Protein AF-A0A6J6T243-F1 (afdb_monomer_lite)

Structure (mmCIF, N/CA/C/O backbone):
data_AF-A0A6J6T243-F1
#
_entry.id   AF-A0A6J6T243-F1
#
loop_
_atom_site.group_PDB
_atom_site.id
_atom_site.type_symbol
_atom_site.label_atom_id
_atom_site.label_alt_id
_atom_site.label_comp_id
_atom_site.label_asym_id
_atom_site.label_entity_id
_atom_site.label_seq_id
_atom_site.pdbx_PDB_ins_code
_atom_site.Cartn_x
_atom_site.Cartn_y
_atom_site.Cartn_z
_atom_site.occupancy
_atom_site.B_iso_or_equiv
_atom_site.auth_seq_id
_atom_site.auth_comp_id
_atom_site.auth_asym_id
_atom_site.auth_atom_id
_atom_site.pdbx_PDB_model_num
ATOM 1 N N . MET A 1 1 ? 15.480 10.498 -11.034 1.00 49.38 1 MET A N 1
ATOM 2 C CA . MET A 1 1 ? 15.973 9.379 -11.868 1.00 49.38 1 MET A CA 1
ATOM 3 C C . MET A 1 1 ? 15.761 9.742 -13.326 1.00 49.38 1 MET A C 1
ATOM 5 O O . MET A 1 1 ? 14.627 10.005 -13.696 1.00 49.38 1 MET A O 1
ATOM 9 N N . GLN A 1 2 ? 16.822 9.818 -14.129 1.00 53.28 2 GLN A N 1
ATOM 10 C CA . GLN A 1 2 ? 16.710 10.073 -15.566 1.00 53.28 2 GLN A CA 1
ATOM 11 C C . GLN A 1 2 ? 16.876 8.742 -16.304 1.00 53.28 2 GLN A C 1
ATOM 13 O O . GLN A 1 2 ? 17.983 8.233 -16.460 1.00 53.28 2 GLN A O 1
ATOM 18 N N . ILE A 1 3 ? 15.754 8.158 -16.709 1.00 57.09 3 ILE A N 1
ATOM 19 C CA . ILE A 1 3 ? 15.695 7.050 -17.666 1.00 57.09 3 ILE A CA 1
ATOM 20 C C . ILE A 1 3 ? 15.967 7.656 -19.047 1.00 57.09 3 ILE A C 1
ATOM 22 O O . ILE A 1 3 ? 15.249 8.552 -19.474 1.00 57.09 3 ILE A O 1
ATOM 26 N N . GLY A 1 4 ? 17.077 7.286 -19.688 1.00 60.81 4 GLY A N 1
ATOM 27 C CA . GLY A 1 4 ? 17.618 7.950 -20.885 1.00 60.81 4 GLY A CA 1
ATOM 28 C C . GLY A 1 4 ? 16.808 7.750 -22.174 1.00 60.81 4 GLY A C 1
ATOM 29 O O . GLY A 1 4 ? 17.378 7.290 -23.158 1.00 60.81 4 GLY A O 1
ATOM 30 N N . GLY A 1 5 ? 15.516 8.089 -22.163 1.00 74.06 5 GLY A N 1
ATOM 31 C CA . GLY A 1 5 ? 14.553 7.880 -23.249 1.00 74.06 5 GLY A CA 1
ATOM 32 C C . GLY A 1 5 ? 13.806 6.543 -23.154 1.00 74.06 5 GLY A C 1
ATOM 33 O O . GLY A 1 5 ? 14.229 5.638 -22.429 1.00 74.06 5 GLY A O 1
ATOM 34 N N . GLU A 1 6 ? 12.700 6.417 -23.897 1.00 69.25 6 GLU A N 1
ATOM 35 C CA . GLU A 1 6 ? 11.897 5.181 -24.000 1.00 69.25 6 GLU A CA 1
ATOM 36 C C . GLU A 1 6 ? 12.747 3.970 -24.408 1.00 69.25 6 GLU A C 1
ATOM 38 O O . GLU A 1 6 ? 12.610 2.898 -23.820 1.00 69.25 6 GLU A O 1
ATOM 43 N N . ASP A 1 7 ? 13.713 4.158 -25.309 1.00 72.31 7 ASP A N 1
ATOM 44 C CA . ASP A 1 7 ? 14.591 3.087 -25.799 1.00 72.31 7 ASP A CA 1
ATOM 45 C C . ASP A 1 7 ? 15.444 2.436 -24.697 1.00 72.31 7 ASP A C 1
ATOM 47 O O . ASP A 1 7 ? 15.843 1.275 -24.806 1.00 72.31 7 ASP A O 1
ATOM 51 N N . ARG A 1 8 ? 15.733 3.160 -23.605 1.00 75.44 8 ARG A N 1
ATOM 52 C CA . ARG A 1 8 ? 16.498 2.630 -22.462 1.00 75.44 8 ARG A CA 1
ATOM 53 C C . ARG A 1 8 ? 15.630 2.119 -21.326 1.00 75.44 8 ARG A C 1
ATOM 55 O O . ARG A 1 8 ? 16.164 1.517 -20.393 1.00 75.44 8 ARG A O 1
ATOM 62 N N . LEU A 1 9 ? 14.319 2.320 -21.402 1.00 73.38 9 LEU A N 1
ATOM 63 C CA . LEU A 1 9 ? 13.394 1.976 -20.335 1.00 73.38 9 LEU A CA 1
ATOM 64 C C . LEU A 1 9 ? 13.486 0.490 -19.976 1.00 73.38 9 LEU A C 1
ATOM 66 O O . LEU A 1 9 ? 13.696 0.159 -18.814 1.00 73.38 9 LEU A O 1
ATOM 70 N N . ALA A 1 10 ? 13.439 -0.406 -20.965 1.00 69.31 10 ALA A N 1
ATOM 71 C CA . ALA A 1 10 ? 13.530 -1.848 -20.728 1.00 69.31 10 ALA A CA 1
ATOM 72 C C . ALA A 1 10 ? 14.832 -2.255 -20.010 1.00 69.31 10 ALA A C 1
ATOM 74 O O . ALA A 1 10 ? 14.802 -3.058 -19.080 1.00 69.31 10 ALA A O 1
ATOM 75 N N . PHE A 1 11 ? 15.970 -1.662 -20.387 1.00 69.69 11 PHE A N 1
ATOM 76 C CA . PHE A 1 11 ? 17.258 -1.913 -19.734 1.00 69.69 11 PHE A CA 1
ATOM 77 C C . PHE A 1 11 ? 17.284 -1.383 -18.294 1.00 69.69 11 PHE A C 1
ATOM 79 O O . PHE A 1 11 ? 17.739 -2.074 -17.383 1.00 69.69 11 PHE A O 1
ATOM 86 N N . SER A 1 12 ? 16.751 -0.180 -18.068 1.00 72.38 12 SER A N 1
ATOM 87 C CA . SER A 1 12 ? 16.617 0.392 -16.726 1.00 72.38 12 SER A CA 1
ATOM 88 C C . SER A 1 12 ? 15.713 -0.450 -15.822 1.00 72.38 12 SER A C 1
ATOM 90 O O . SER A 1 12 ? 16.006 -0.578 -14.636 1.00 72.38 12 SER A O 1
ATOM 92 N N . LEU A 1 13 ? 14.667 -1.074 -16.371 1.00 73.94 13 LEU A N 1
ATOM 93 C CA . LEU A 1 13 ? 13.777 -1.968 -15.627 1.00 73.94 13 LEU A CA 1
ATOM 94 C C . LEU A 1 13 ? 14.451 -3.273 -15.225 1.00 73.94 13 LEU A C 1
ATOM 96 O O . LEU A 1 13 ? 14.327 -3.683 -14.074 1.00 73.94 13 LEU A O 1
ATOM 100 N N . VAL A 1 14 ? 15.238 -3.870 -16.125 1.00 71.25 14 VAL A N 1
ATOM 101 C CA . VAL A 1 14 ? 16.086 -5.023 -15.786 1.00 71.25 14 VAL A CA 1
ATOM 102 C C . VAL A 1 14 ? 17.078 -4.652 -14.680 1.00 71.25 14 VAL A C 1
ATOM 104 O O . VAL A 1 14 ? 17.228 -5.408 -13.722 1.00 71.25 14 VAL A O 1
ATOM 107 N N . GLY A 1 15 ? 17.698 -3.468 -14.756 1.00 73.62 15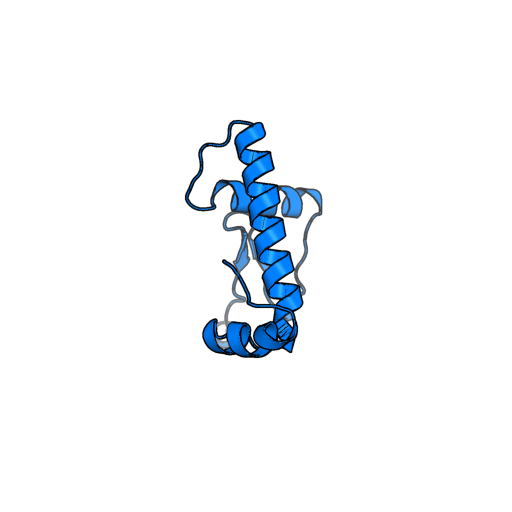 GLY A N 1
ATOM 108 C CA . GLY A 1 15 ? 18.581 -2.953 -13.702 1.00 73.62 15 GLY A CA 1
ATOM 109 C C . GLY A 1 15 ? 17.879 -2.741 -12.353 1.00 73.62 15 GLY A C 1
ATOM 110 O O . GLY A 1 15 ? 18.484 -2.965 -11.309 1.00 73.62 15 GLY A O 1
ATOM 111 N N . ALA A 1 16 ? 16.597 -2.373 -12.370 1.00 77.75 16 ALA A N 1
ATOM 112 C CA . ALA A 1 16 ? 15.750 -2.238 -11.185 1.00 77.75 16 ALA A CA 1
ATOM 113 C C . ALA A 1 16 ? 15.110 -3.564 -10.724 1.00 77.75 16 ALA A C 1
ATOM 115 O O . ALA A 1 16 ? 14.332 -3.558 -9.774 1.00 77.75 16 ALA A O 1
ATOM 116 N N . GLN A 1 17 ? 15.410 -4.686 -11.393 1.00 84.12 17 GLN A N 1
ATOM 117 C CA . GLN A 1 17 ? 14.790 -6.000 -11.166 1.00 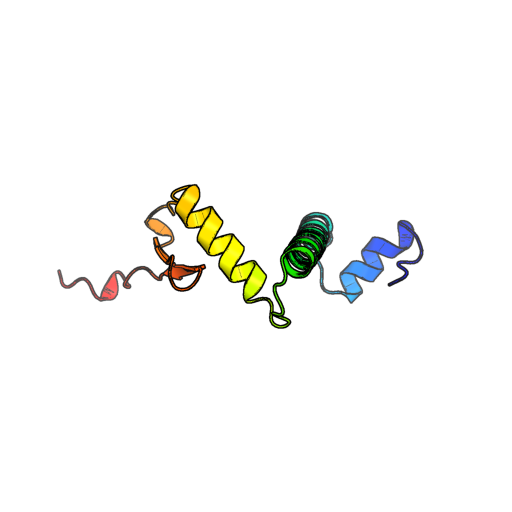84.12 17 GLN A CA 1
ATOM 118 C C . GLN A 1 17 ? 13.259 -6.010 -11.337 1.00 84.12 17 GLN A C 1
ATOM 120 O O . GLN A 1 17 ? 12.560 -6.850 -10.773 1.00 84.12 17 GLN A O 1
ATOM 125 N N . ILE A 1 18 ? 12.727 -5.101 -12.154 1.00 82.44 18 ILE A N 1
ATOM 126 C CA . ILE A 1 18 ? 11.306 -5.025 -12.489 1.00 82.44 18 ILE A CA 1
ATOM 127 C C . ILE A 1 18 ? 11.105 -5.746 -13.818 1.00 82.44 18 ILE A C 1
ATOM 129 O O . ILE A 1 18 ? 11.658 -5.349 -14.846 1.00 82.44 18 ILE A O 1
ATOM 133 N N . ALA A 1 19 ? 10.297 -6.808 -13.826 1.00 86.56 19 ALA A N 1
ATOM 134 C CA . ALA A 1 19 ? 9.930 -7.442 -15.085 1.00 86.56 19 ALA A CA 1
ATOM 135 C C . ALA A 1 19 ? 9.135 -6.439 -15.946 1.00 86.56 19 ALA A C 1
ATOM 137 O O . ALA A 1 19 ? 8.251 -5.764 -15.415 1.00 86.56 19 ALA A O 1
ATOM 138 N N . PRO A 1 20 ? 9.370 -6.349 -17.270 1.00 81.56 20 PRO A N 1
ATOM 139 C CA . PRO A 1 20 ? 8.715 -5.345 -18.113 1.00 81.56 20 PRO A CA 1
ATOM 140 C C . PRO A 1 20 ? 7.182 -5.334 -18.007 1.00 81.56 20 PRO A C 1
ATOM 142 O O . PRO A 1 20 ? 6.571 -4.271 -17.991 1.00 81.56 20 PRO A O 1
ATOM 145 N N . LYS A 1 21 ? 6.562 -6.512 -17.852 1.00 85.56 21 LYS A N 1
ATOM 146 C CA . LYS A 1 21 ? 5.109 -6.669 -17.657 1.00 85.56 21 LYS A CA 1
ATOM 147 C C . LYS A 1 21 ? 4.573 -6.020 -16.372 1.00 85.56 21 LYS A C 1
ATOM 149 O O . LYS A 1 21 ? 3.392 -5.705 -16.297 1.00 85.56 21 LYS A O 1
ATOM 154 N N . ASP A 1 22 ? 5.428 -5.845 -15.369 1.00 87.12 22 ASP A N 1
ATOM 155 C CA . ASP A 1 22 ? 5.074 -5.298 -14.060 1.00 87.12 22 ASP A CA 1
ATOM 156 C C . ASP A 1 22 ? 5.369 -3.794 -13.975 1.00 87.12 22 ASP A C 1
ATOM 158 O O . ASP A 1 22 ? 5.011 -3.155 -12.988 1.00 87.12 22 ASP A O 1
ATOM 162 N N . PHE A 1 23 ? 5.977 -3.209 -15.014 1.00 83.56 23 PHE A N 1
ATOM 163 C CA . PHE A 1 23 ? 6.398 -1.811 -15.015 1.00 83.56 23 PHE A CA 1
ATOM 164 C C . PHE A 1 23 ? 5.249 -0.836 -14.768 1.00 83.56 23 PHE A C 1
ATOM 166 O O . PHE A 1 23 ? 5.345 0.014 -13.885 1.00 83.56 23 PHE A O 1
ATOM 173 N N . GLU A 1 24 ? 4.150 -0.973 -15.511 1.00 87.69 24 GLU A N 1
ATOM 174 C CA . GLU A 1 24 ? 3.006 -0.072 -15.357 1.00 87.69 24 GLU A CA 1
ATOM 175 C C . GLU A 1 24 ? 2.438 -0.153 -13.936 1.00 87.69 24 GLU A C 1
ATOM 177 O O . GLU A 1 24 ? 2.189 0.869 -13.296 1.00 87.69 24 GLU A O 1
ATOM 182 N N . ARG A 1 25 ? 2.289 -1.377 -13.413 1.00 89.81 25 ARG A N 1
ATOM 183 C CA . ARG A 1 25 ? 1.820 -1.598 -12.044 1.00 89.81 25 ARG A CA 1
ATOM 184 C C . ARG A 1 25 ? 2.768 -0.960 -11.035 1.00 89.81 25 ARG A C 1
ATOM 186 O O . ARG A 1 25 ? 2.297 -0.296 -10.121 1.00 89.81 25 ARG A O 1
ATOM 193 N N . TYR A 1 26 ? 4.075 -1.136 -11.209 1.00 86.75 26 TYR A N 1
ATOM 194 C CA . TYR A 1 26 ? 5.083 -0.557 -10.331 1.00 86.75 26 TYR A CA 1
ATOM 195 C C . TYR A 1 26 ? 4.990 0.972 -10.295 1.00 86.75 26 TYR A C 1
ATOM 197 O O . TYR A 1 26 ? 4.848 1.545 -9.216 1.00 86.75 26 TYR A O 1
ATOM 205 N N . ILE A 1 27 ? 4.991 1.632 -11.459 1.00 88.56 27 ILE A N 1
ATOM 206 C CA . ILE A 1 27 ? 4.892 3.097 -11.534 1.00 88.56 27 ILE A CA 1
ATOM 207 C C . ILE A 1 27 ? 3.582 3.592 -10.933 1.00 88.56 27 ILE A C 1
ATOM 209 O O . ILE A 1 27 ? 3.586 4.569 -10.188 1.00 88.56 27 ILE A O 1
ATOM 213 N N . ARG A 1 28 ? 2.467 2.899 -11.194 1.00 92.75 28 ARG A N 1
ATOM 214 C CA . ARG A 1 28 ? 1.177 3.245 -10.595 1.00 92.75 28 ARG A CA 1
ATOM 215 C C . ARG A 1 28 ? 1.230 3.170 -9.070 1.00 92.75 28 ARG A C 1
ATOM 217 O O . ARG A 1 28 ? 0.753 4.088 -8.415 1.00 92.75 28 ARG A O 1
ATOM 224 N N . THR A 1 29 ? 1.823 2.119 -8.506 1.00 90.12 29 THR A N 1
ATOM 225 C CA . THR A 1 29 ? 1.969 1.976 -7.051 1.00 90.12 29 THR A CA 1
ATOM 226 C C . THR A 1 29 ? 2.824 3.092 -6.457 1.00 90.12 29 THR A C 1
ATOM 228 O O . THR A 1 29 ? 2.422 3.685 -5.459 1.00 90.12 29 THR A O 1
ATOM 231 N N . VAL A 1 30 ? 3.966 3.411 -7.077 1.00 89.81 30 VAL A N 1
ATOM 232 C CA . VAL A 1 30 ? 4.847 4.499 -6.619 1.00 89.81 30 VAL A CA 1
ATOM 233 C C . VAL A 1 30 ? 4.111 5.836 -6.648 1.00 89.81 30 VAL A C 1
ATOM 235 O O . VAL A 1 30 ? 4.057 6.525 -5.633 1.00 89.81 30 VAL A O 1
ATOM 238 N N . LEU A 1 31 ? 3.468 6.166 -7.770 1.00 92.94 31 LEU A N 1
ATOM 239 C CA . LEU A 1 31 ? 2.758 7.433 -7.927 1.00 92.94 31 LEU A CA 1
ATOM 240 C C . LEU A 1 31 ? 1.580 7.560 -6.950 1.00 92.94 31 LEU A C 1
ATOM 242 O O . LEU A 1 31 ? 1.346 8.634 -6.400 1.00 92.94 31 LEU A O 1
ATOM 246 N N . LEU A 1 32 ? 0.839 6.474 -6.712 1.00 93.19 32 LEU A N 1
ATOM 247 C CA . LEU A 1 32 ? -0.233 6.465 -5.715 1.00 93.19 32 LEU A CA 1
ATOM 248 C C . LEU A 1 32 ? 0.316 6.692 -4.304 1.00 93.19 32 LEU A C 1
ATOM 250 O O . LEU A 1 32 ? -0.246 7.500 -3.571 1.00 93.19 32 LEU A O 1
ATOM 254 N N . ALA A 1 33 ? 1.413 6.029 -3.930 1.00 91.19 33 ALA A N 1
ATOM 255 C CA . ALA A 1 33 ? 2.038 6.224 -2.625 1.00 91.19 33 ALA A CA 1
ATOM 256 C C . ALA A 1 33 ? 2.518 7.673 -2.432 1.00 91.19 33 ALA A C 1
ATOM 258 O O . ALA A 1 33 ? 2.260 8.260 -1.383 1.00 91.19 33 ALA A O 1
ATOM 259 N N . GLU A 1 34 ? 3.137 8.274 -3.454 1.00 93.56 34 GLU A N 1
ATOM 260 C CA . GLU A 1 34 ? 3.545 9.685 -3.442 1.00 93.56 34 GLU A CA 1
ATOM 261 C C . GLU A 1 34 ? 2.342 10.615 -3.255 1.00 93.56 3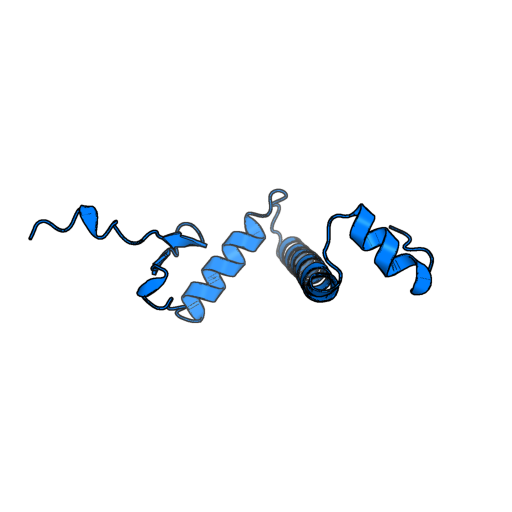4 GLU A C 1
ATOM 263 O O . GLU A 1 34 ? 2.349 11.458 -2.360 1.00 93.56 34 GLU A O 1
ATOM 268 N N . LYS A 1 35 ? 1.271 10.433 -4.038 1.00 95.06 35 LYS A N 1
ATOM 269 C CA . LYS A 1 35 ? 0.079 11.292 -3.963 1.00 95.06 35 LYS A CA 1
ATOM 270 C C . LYS A 1 35 ? -0.676 11.151 -2.646 1.00 95.06 35 LYS A C 1
ATOM 272 O O . LYS A 1 35 ? -1.150 12.150 -2.108 1.00 95.06 35 LYS A O 1
ATOM 277 N N . LEU A 1 36 ? -0.772 9.937 -2.109 1.00 94.75 36 LEU A N 1
ATOM 278 C CA . LEU A 1 36 ? -1.355 9.705 -0.788 1.00 94.75 36 LEU A CA 1
ATOM 279 C C . LEU A 1 36 ? -0.494 10.337 0.313 1.00 94.75 36 LEU A C 1
ATOM 281 O O . LEU A 1 36 ? -1.039 10.976 1.208 1.00 94.75 36 LEU A O 1
ATOM 285 N N . GLY A 1 37 ? 0.834 10.217 0.222 1.00 94.50 37 GLY A N 1
ATOM 286 C CA . GLY A 1 37 ? 1.767 10.868 1.141 1.00 94.50 37 GLY A CA 1
ATOM 287 C C . GLY A 1 37 ? 1.657 12.395 1.117 1.00 94.50 37 GLY A C 1
ATOM 288 O O . GLY A 1 37 ? 1.527 13.016 2.169 1.00 94.50 37 GLY A O 1
ATOM 289 N N . GLU A 1 38 ? 1.627 13.005 -0.071 1.00 94.94 38 GLU A N 1
ATOM 290 C CA . GLU A 1 38 ? 1.416 14.451 -0.247 1.00 94.94 38 GLU A CA 1
ATOM 291 C C . GLU A 1 38 ? 0.096 14.914 0.391 1.00 94.94 38 GLU A C 1
ATOM 293 O O . GLU A 1 38 ? 0.068 15.908 1.122 1.00 94.94 38 GLU A O 1
ATOM 298 N N . ALA A 1 39 ? -0.998 14.182 0.151 1.00 95.19 39 ALA A N 1
ATOM 299 C CA . ALA A 1 39 ? -2.307 14.501 0.713 1.00 95.19 39 ALA A CA 1
ATOM 300 C C . ALA A 1 39 ? -2.330 14.393 2.247 1.00 95.19 39 ALA A C 1
ATOM 302 O O . ALA A 1 39 ? -2.931 15.235 2.912 1.00 95.19 39 ALA A O 1
ATOM 303 N N . LEU A 1 40 ? -1.656 13.386 2.807 1.00 95.88 40 LEU A N 1
ATOM 304 C CA . LEU A 1 40 ? -1.521 13.192 4.251 1.00 95.88 40 LEU A CA 1
ATOM 305 C C . LEU A 1 40 ? -0.747 14.333 4.914 1.00 95.88 40 LEU A C 1
ATOM 307 O O . LEU A 1 40 ? -1.214 14.895 5.905 1.00 95.88 40 LEU A O 1
ATOM 311 N N . VAL A 1 41 ? 0.386 14.737 4.333 1.00 95.81 41 VAL A N 1
ATOM 312 C CA . VAL A 1 41 ? 1.171 15.884 4.820 1.00 95.81 41 VAL A CA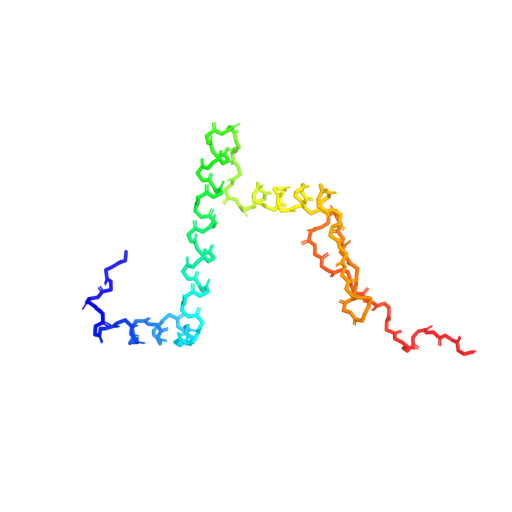 1
ATOM 313 C C . VAL A 1 41 ? 0.341 17.167 4.778 1.00 95.81 41 VAL A C 1
ATOM 315 O O . VAL A 1 41 ? 0.349 17.938 5.736 1.00 95.81 41 VAL A O 1
ATOM 318 N N . ALA A 1 42 ? -0.434 17.380 3.710 1.00 96.12 42 ALA A N 1
ATOM 319 C CA . ALA A 1 42 ? -1.334 18.528 3.604 1.00 96.12 42 ALA A CA 1
ATOM 320 C C . ALA A 1 42 ? -2.432 18.538 4.689 1.00 96.12 42 ALA A C 1
ATOM 322 O O . ALA A 1 42 ? -2.932 19.604 5.045 1.00 96.12 42 ALA A O 1
ATOM 323 N N . GLN A 1 43 ? -2.785 17.371 5.234 1.00 94.69 43 GLN A N 1
ATOM 324 C CA . GLN A 1 43 ? -3.734 17.204 6.341 1.00 94.69 43 GLN A CA 1
ATOM 325 C C . GLN A 1 43 ? -3.061 17.185 7.727 1.00 94.69 43 GLN A C 1
ATOM 327 O O . GLN A 1 43 ? -3.743 17.019 8.736 1.00 94.69 43 GLN A O 1
ATOM 332 N N . GLY A 1 44 ? -1.742 17.396 7.797 1.00 95.56 44 GLY A N 1
ATOM 333 C CA . GLY A 1 44 ? -0.988 17.485 9.048 1.00 95.56 44 GLY A CA 1
ATOM 334 C C . GLY A 1 44 ? -0.464 16.150 9.580 1.00 95.56 44 GLY A C 1
ATOM 335 O O . GLY A 1 44 ? -0.003 16.100 10.720 1.00 95.56 44 GLY A O 1
ATOM 336 N N . ASP A 1 45 ? -0.511 15.076 8.788 1.00 96.12 45 ASP A N 1
ATOM 337 C CA . ASP A 1 45 ? 0.159 13.821 9.133 1.00 96.12 45 ASP A CA 1
ATOM 338 C C . ASP A 1 45 ? 1.688 14.005 9.061 1.00 96.12 45 ASP A C 1
ATOM 340 O O . ASP A 1 45 ? 2.222 14.617 8.134 1.00 96.12 45 ASP A O 1
ATOM 344 N N . THR A 1 46 ? 2.398 13.489 10.064 1.00 95.81 46 THR A N 1
ATOM 345 C CA . THR A 1 46 ? 3.859 13.603 10.210 1.00 95.81 46 THR A CA 1
ATOM 346 C C . THR A 1 46 ? 4.577 12.259 10.084 1.00 95.81 46 THR A C 1
ATOM 348 O O . THR A 1 46 ? 5.774 12.163 10.361 1.00 95.81 46 THR A O 1
ATOM 351 N N . SER A 1 47 ? 3.862 11.210 9.676 1.00 93.38 47 SER A N 1
ATOM 352 C CA . SER A 1 47 ? 4.398 9.862 9.509 1.00 93.38 47 SER A CA 1
ATOM 353 C C . SER A 1 47 ? 5.386 9.824 8.347 1.00 93.38 47 SER A C 1
ATOM 355 O O . SER A 1 47 ? 5.077 10.236 7.231 1.00 93.38 47 SER A O 1
ATOM 357 N N . THR A 1 48 ? 6.569 9.265 8.586 1.00 90.50 48 THR A N 1
ATOM 358 C CA . THR A 1 48 ? 7.632 9.114 7.575 1.00 90.50 48 THR A CA 1
ATOM 359 C C . THR A 1 48 ? 7.925 7.653 7.230 1.00 90.50 48 THR A C 1
ATOM 361 O O . THR A 1 48 ? 8.743 7.368 6.362 1.00 90.50 48 THR A O 1
ATOM 364 N N . ASP A 1 49 ? 7.237 6.723 7.891 1.00 91.25 49 ASP A N 1
ATOM 365 C CA . ASP A 1 49 ? 7.432 5.272 7.825 1.00 91.25 49 ASP A CA 1
ATOM 366 C C . ASP A 1 49 ? 6.331 4.543 7.029 1.00 91.25 49 ASP A C 1
ATOM 368 O O . ASP A 1 49 ? 6.278 3.316 7.004 1.00 91.25 49 ASP A O 1
ATOM 372 N N . GLY A 1 50 ? 5.428 5.294 6.390 1.00 89.50 50 GLY A N 1
ATOM 373 C CA . GLY A 1 50 ? 4.280 4.756 5.652 1.00 89.50 50 GLY A CA 1
ATOM 374 C C . GLY A 1 50 ? 3.064 4.411 6.520 1.00 89.50 50 GLY A C 1
ATOM 375 O O . GLY A 1 50 ? 2.020 4.044 5.977 1.00 89.50 50 GLY A O 1
ATOM 376 N N . SER A 1 51 ? 3.132 4.585 7.845 1.00 93.19 51 SER A N 1
ATOM 377 C CA . SER A 1 51 ? 2.013 4.264 8.742 1.00 93.19 51 SER A CA 1
ATOM 378 C C . SER A 1 51 ? 0.759 5.115 8.490 1.00 93.19 51 SER A C 1
ATOM 380 O O . SER A 1 51 ? -0.356 4.612 8.630 1.00 93.19 51 SER A O 1
ATOM 382 N N . GLY A 1 52 ? 0.908 6.370 8.052 1.00 94.62 52 GLY A N 1
ATOM 383 C CA . GLY A 1 52 ? -0.212 7.222 7.628 1.00 94.62 52 GLY A CA 1
ATOM 384 C C . GLY A 1 52 ? -0.981 6.639 6.434 1.00 94.62 52 GLY A C 1
ATOM 385 O O . GLY A 1 52 ? -2.208 6.550 6.460 1.00 94.62 52 GLY A O 1
ATOM 386 N N . ILE A 1 53 ? -0.264 6.137 5.422 1.00 94.06 53 ILE A N 1
ATOM 387 C CA . ILE A 1 53 ? -0.876 5.480 4.255 1.00 94.06 53 ILE A CA 1
ATOM 388 C C . ILE A 1 53 ? -1.575 4.184 4.684 1.00 94.06 53 ILE A C 1
ATOM 390 O O . ILE A 1 53 ? -2.705 3.933 4.266 1.00 94.06 53 ILE A O 1
ATOM 394 N N . GLN A 1 54 ? -0.962 3.395 5.574 1.00 93.12 54 GLN A N 1
ATOM 395 C CA . GLN A 1 54 ? -1.589 2.178 6.103 1.00 93.12 54 GLN A CA 1
ATOM 396 C C . GLN A 1 54 ? -2.910 2.482 6.827 1.00 93.12 54 GLN A C 1
ATOM 398 O O . GLN A 1 54 ? -3.900 1.773 6.637 1.00 93.12 54 GLN A O 1
ATOM 403 N N . LYS A 1 55 ? -2.967 3.564 7.616 1.00 93.25 55 LYS A N 1
ATOM 404 C CA . LYS A 1 55 ? -4.207 4.012 8.272 1.00 93.25 55 LYS A CA 1
ATOM 405 C C . LYS A 1 55 ? -5.288 4.388 7.260 1.00 93.25 55 LYS A C 1
ATOM 407 O O . LYS A 1 55 ? -6.443 4.026 7.478 1.00 93.25 55 LYS A O 1
ATOM 412 N N . LEU A 1 56 ? -4.933 5.060 6.160 1.00 93.62 56 LEU A N 1
ATOM 413 C CA . LEU A 1 56 ? -5.881 5.366 5.081 1.00 93.62 56 LEU A CA 1
ATOM 414 C C . LEU A 1 56 ? -6.440 4.095 4.440 1.00 93.62 56 LEU A C 1
ATOM 416 O O . LEU A 1 56 ? -7.652 3.986 4.285 1.00 93.62 56 LEU A O 1
ATOM 420 N N . ILE A 1 57 ? -5.579 3.126 4.115 1.00 92.44 57 ILE A N 1
ATOM 421 C CA . ILE A 1 57 ? -5.998 1.847 3.522 1.00 92.44 57 ILE A CA 1
ATOM 422 C C . ILE A 1 57 ? -6.973 1.124 4.454 1.00 92.44 57 ILE A C 1
ATOM 424 O O . ILE A 1 57 ? -8.033 0.681 4.019 1.00 92.44 57 ILE A O 1
ATOM 428 N N . VAL A 1 58 ? -6.654 1.044 5.748 1.00 94.50 58 VAL A N 1
ATOM 429 C CA . VAL A 1 58 ? -7.534 0.433 6.753 1.00 94.50 58 VAL A CA 1
ATOM 430 C C . VAL A 1 58 ? -8.859 1.188 6.879 1.00 94.50 58 VAL A C 1
ATOM 432 O O . VAL A 1 58 ? -9.910 0.554 6.967 1.00 94.50 58 VAL A O 1
ATOM 435 N N . GLY A 1 59 ? -8.827 2.523 6.899 1.00 94.12 59 GLY A N 1
ATOM 436 C CA . GLY A 1 59 ? -10.023 3.363 6.963 1.00 94.12 59 GLY A CA 1
ATOM 437 C C . GLY A 1 59 ? -10.945 3.140 5.767 1.00 94.12 59 GLY A C 1
ATOM 438 O O . GLY A 1 59 ? -12.116 2.820 5.951 1.00 94.12 59 GLY A O 1
ATOM 439 N N . MET A 1 60 ? -10.384 3.193 4.559 1.00 93.38 60 MET A N 1
ATOM 440 C CA . MET A 1 60 ? -11.104 2.932 3.313 1.00 93.38 60 MET A CA 1
ATOM 441 C C . MET A 1 60 ? -11.661 1.510 3.278 1.00 93.38 60 MET A C 1
ATOM 443 O O . MET A 1 60 ? -12.820 1.305 2.942 1.00 93.38 60 MET A O 1
ATOM 447 N N . ALA A 1 61 ? -10.879 0.514 3.696 1.00 94.75 61 ALA A N 1
ATOM 448 C CA . ALA A 1 61 ? -11.353 -0.861 3.729 1.00 94.75 61 ALA A CA 1
ATOM 449 C C . ALA A 1 61 ? -12.555 -1.040 4.676 1.00 94.75 61 ALA A C 1
ATOM 451 O O . ALA A 1 61 ? -13.415 -1.888 4.418 1.00 94.75 61 ALA A O 1
ATOM 452 N N . LYS A 1 62 ? -12.594 -0.302 5.800 1.00 95.38 62 LYS A N 1
ATOM 453 C CA . LYS A 1 62 ? -13.724 -0.320 6.748 1.00 95.38 62 LYS A CA 1
ATOM 454 C C . LYS A 1 62 ? -14.958 0.337 6.142 1.00 95.38 62 LYS A C 1
ATOM 456 O O . LYS A 1 62 ? -16.052 -0.201 6.286 1.00 95.38 62 LYS A O 1
ATOM 461 N N . GLU A 1 63 ? -14.774 1.476 5.481 1.00 96.00 63 GLU A N 1
ATOM 462 C CA . GLU A 1 63 ? -15.838 2.214 4.796 1.00 96.00 63 GLU A CA 1
ATOM 463 C C . GLU A 1 63 ? -16.479 1.368 3.689 1.00 96.00 63 GLU A C 1
ATOM 465 O O . GLU A 1 63 ? -17.697 1.191 3.666 1.00 96.00 63 GLU A O 1
ATOM 470 N N . GLU A 1 64 ? -15.644 0.741 2.860 1.00 96.31 64 GLU A N 1
ATOM 471 C CA . GLU A 1 64 ? -16.058 -0.101 1.733 1.00 96.31 64 GLU A CA 1
ATOM 472 C C . GLU A 1 64 ? -16.465 -1.524 2.141 1.00 96.31 64 GLU A C 1
ATOM 474 O O . GLU A 1 64 ? -16.890 -2.314 1.300 1.00 96.31 64 GLU A O 1
ATOM 479 N N . LYS A 1 65 ? -16.342 -1.877 3.429 1.00 94.81 65 LYS A N 1
ATOM 480 C CA . LYS A 1 65 ? -16.660 -3.214 3.962 1.00 94.81 65 LYS A CA 1
ATOM 481 C C . LYS A 1 65 ? -15.978 -4.336 3.171 1.00 94.81 65 LYS A C 1
ATOM 483 O O . LYS A 1 65 ? -16.613 -5.321 2.800 1.00 94.81 65 LYS A O 1
ATOM 488 N N . VAL A 1 66 ? -14.685 -4.158 2.901 1.00 93.88 66 VAL A N 1
ATOM 489 C CA . VAL A 1 66 ? -13.863 -5.123 2.160 1.00 93.88 66 VAL A CA 1
ATOM 490 C C . VAL A 1 66 ? -14.022 -6.534 2.726 1.00 93.88 66 VAL A C 1
ATOM 492 O O . VAL A 1 66 ? -13.715 -6.799 3.887 1.00 93.88 66 VAL A O 1
ATOM 495 N N . GLU A 1 67 ? -14.436 -7.451 1.860 1.00 93.06 67 GLU A N 1
ATOM 496 C CA . GLU A 1 67 ? -14.528 -8.875 2.147 1.00 93.06 67 GLU A CA 1
ATOM 497 C C . GLU A 1 67 ? -13.549 -9.636 1.248 1.00 93.06 67 GLU A C 1
ATOM 499 O O . GLU A 1 67 ? -13.432 -9.374 0.048 1.00 93.06 67 GLU A O 1
ATOM 504 N N . ILE A 1 68 ? -12.821 -10.582 1.836 1.00 91.06 68 ILE A N 1
ATOM 505 C CA . ILE A 1 68 ? -11.905 -11.463 1.112 1.00 91.06 68 ILE A CA 1
ATOM 506 C C . ILE A 1 68 ? -12.606 -12.798 0.933 1.00 91.06 68 ILE A C 1
ATOM 508 O O . ILE A 1 68 ? -13.261 -13.290 1.849 1.00 91.06 68 ILE A O 1
ATOM 512 N N . ASN A 1 69 ? -12.461 -13.402 -0.248 1.00 91.44 69 ASN A N 1
ATOM 513 C CA . ASN A 1 69 ? -12.956 -14.756 -0.455 1.00 91.44 69 ASN A CA 1
ATOM 514 C C . ASN A 1 69 ? -12.332 -15.674 0.619 1.00 91.44 69 ASN A C 1
ATOM 516 O O . ASN A 1 69 ? -11.101 -15.753 0.668 1.00 91.44 69 ASN A O 1
ATOM 520 N N . PRO A 1 70 ? -13.139 -16.400 1.420 1.00 87.88 70 PRO A N 1
ATOM 521 C CA . PRO A 1 70 ? -12.651 -17.161 2.570 1.00 87.88 70 PRO A CA 1
ATOM 522 C C . PRO A 1 70 ? -11.551 -18.172 2.246 1.00 87.88 70 PRO A C 1
ATOM 524 O O . PRO A 1 70 ? -10.790 -18.542 3.130 1.00 87.88 70 PRO A O 1
ATOM 527 N N . ARG A 1 71 ? -11.421 -18.596 0.980 1.00 88.31 71 ARG A N 1
ATOM 528 C CA . ARG A 1 71 ? -10.322 -19.450 0.507 1.00 88.31 71 ARG A CA 1
ATOM 529 C C . ARG A 1 71 ? -8.938 -18.813 0.667 1.00 88.31 71 ARG A C 1
ATOM 531 O O . ARG A 1 71 ? -7.947 -19.537 0.694 1.00 88.31 71 ARG A O 1
ATOM 538 N N . TYR A 1 72 ? -8.864 -17.487 0.729 1.00 88.50 72 TYR A N 1
ATOM 539 C CA . TYR A 1 72 ? -7.615 -16.733 0.821 1.00 88.50 72 TYR A CA 1
ATOM 540 C C . TYR A 1 72 ? -7.398 -16.078 2.185 1.00 88.50 72 TYR A C 1
ATOM 542 O O . TYR A 1 72 ? -6.339 -15.497 2.389 1.00 88.50 72 TYR A O 1
ATOM 550 N N . GLY A 1 73 ? -8.354 -16.192 3.109 1.00 90.12 73 GLY A N 1
ATOM 551 C CA . GLY A 1 73 ? -8.280 -15.611 4.446 1.00 90.12 73 GLY A CA 1
ATOM 552 C C . GLY A 1 73 ? -9.368 -14.580 4.700 1.00 90.12 73 GLY A C 1
ATOM 553 O O . GLY A 1 73 ? -10.349 -14.481 3.964 1.00 90.12 73 GLY A O 1
ATOM 554 N N . VAL A 1 74 ? -9.178 -13.818 5.772 1.00 91.25 74 VAL A N 1
ATOM 555 C CA . VAL A 1 74 ? -10.084 -12.746 6.198 1.00 91.25 74 VAL A CA 1
ATOM 556 C C . VAL A 1 74 ? -9.291 -11.451 6.261 1.00 91.25 74 VAL A C 1
ATOM 558 O O . VAL A 1 74 ? -8.146 -11.448 6.706 1.00 91.25 74 VAL A O 1
ATOM 561 N N . TRP A 1 75 ? -9.875 -10.347 5.805 1.00 93.31 75 TRP A N 1
ATOM 562 C CA . TRP A 1 75 ? -9.245 -9.042 5.970 1.00 93.31 75 TRP A CA 1
ATOM 563 C C . TRP A 1 75 ? -9.217 -8.647 7.451 1.00 93.31 75 TRP A C 1
ATOM 565 O O . TRP A 1 75 ? -10.263 -8.549 8.093 1.00 93.31 75 TRP A O 1
ATOM 575 N N . ASP A 1 76 ? -8.026 -8.409 7.996 1.00 92.38 76 ASP A N 1
ATOM 576 C CA . ASP A 1 76 ? -7.842 -7.907 9.351 1.00 92.38 76 ASP A CA 1
ATOM 577 C C . ASP A 1 76 ? -7.742 -6.380 9.338 1.00 92.38 76 ASP A C 1
ATOM 579 O O . ASP A 1 76 ? -6.746 -5.782 8.933 1.00 92.38 76 ASP A O 1
ATOM 583 N N . TYR A 1 77 ? -8.788 -5.741 9.847 1.00 91.56 77 TYR A N 1
ATOM 584 C CA . TYR A 1 77 ? -8.889 -4.292 9.969 1.00 91.56 77 TYR A CA 1
ATOM 585 C C . TYR A 1 77 ? -7.990 -3.662 11.037 1.00 91.56 77 TYR A C 1
ATOM 587 O O . TYR A 1 77 ? -7.922 -2.433 11.104 1.00 91.56 77 TYR A O 1
ATOM 595 N N . ALA A 1 78 ? -7.358 -4.450 11.905 1.00 89.88 78 ALA A N 1
ATOM 596 C CA . ALA A 1 78 ? -6.396 -3.938 12.872 1.00 89.88 78 ALA A CA 1
ATOM 597 C C . ALA A 1 78 ? -5.009 -3.802 12.238 1.00 89.88 78 ALA A C 1
ATOM 599 O O . ALA A 1 78 ? -4.365 -2.765 12.388 1.00 89.88 78 ALA A O 1
ATOM 600 N N . SER A 1 79 ? -4.568 -4.828 11.507 1.00 88.62 79 SER A N 1
ATOM 601 C CA . SER A 1 79 ? -3.250 -4.842 10.867 1.00 88.62 79 SER A CA 1
ATOM 602 C C . SER A 1 79 ? -3.250 -4.314 9.428 1.00 88.62 79 SER A C 1
ATOM 604 O O . SER A 1 79 ? -2.203 -3.895 8.935 1.00 88.62 79 SER A O 1
ATOM 606 N N . GLY A 1 80 ? -4.404 -4.301 8.754 1.00 89.44 80 GLY A N 1
ATOM 607 C CA . GLY A 1 80 ? -4.519 -4.013 7.322 1.00 89.44 80 GLY A CA 1
ATOM 608 C C . GLY A 1 80 ? -3.849 -5.083 6.459 1.00 89.44 80 GLY A C 1
ATOM 609 O O . GLY A 1 80 ? -3.254 -4.762 5.433 1.00 89.44 80 GLY A O 1
ATOM 610 N N . ASN A 1 81 ? -3.907 -6.336 6.913 1.00 91.25 81 ASN A N 1
ATOM 611 C CA . ASN A 1 81 ? -3.387 -7.507 6.217 1.00 91.25 81 ASN A CA 1
ATOM 612 C C . ASN A 1 81 ? -4.462 -8.585 6.098 1.00 91.25 81 ASN A C 1
ATOM 614 O O . ASN A 1 81 ? -5.498 -8.547 6.757 1.00 91.25 81 ASN A O 1
ATOM 618 N N . ILE A 1 82 ? -4.190 -9.587 5.269 1.00 91.31 82 ILE A N 1
ATOM 619 C CA . ILE A 1 82 ? -5.009 -10.794 5.214 1.00 91.31 82 ILE A CA 1
ATOM 620 C C . ILE A 1 82 ? -4.560 -11.725 6.344 1.00 91.31 82 ILE A C 1
ATOM 622 O O . ILE A 1 82 ? -3.400 -12.141 6.389 1.00 91.31 82 ILE A O 1
ATOM 626 N N . ALA A 1 83 ? -5.475 -12.046 7.256 1.00 90.19 83 ALA A N 1
ATOM 627 C CA . ALA A 1 83 ? -5.252 -13.025 8.305 1.00 90.19 83 ALA A CA 1
ATOM 628 C C . ALA A 1 83 ? -5.172 -14.442 7.702 1.00 90.19 83 ALA A C 1
ATOM 630 O O . ALA A 1 83 ? -6.004 -14.784 6.850 1.00 90.19 83 ALA A O 1
ATOM 631 N N . PRO A 1 84 ? -4.208 -15.277 8.138 1.00 79.81 84 PRO A N 1
ATOM 632 C CA . PRO A 1 84 ? -4.132 -16.670 7.721 1.00 79.81 84 PRO A CA 1
ATOM 633 C C . PRO A 1 84 ? -5.412 -17.422 8.086 1.00 79.81 84 PRO A C 1
ATOM 635 O O . PRO A 1 84 ? -6.010 -17.185 9.135 1.00 79.81 84 PRO A O 1
ATOM 638 N N . ILE A 1 85 ? -5.798 -18.374 7.243 1.00 77.38 85 ILE A N 1
ATOM 639 C CA . ILE A 1 85 ? -6.783 -19.391 7.616 1.00 77.38 85 ILE A CA 1
ATOM 640 C C . ILE A 1 85 ? -6.060 -2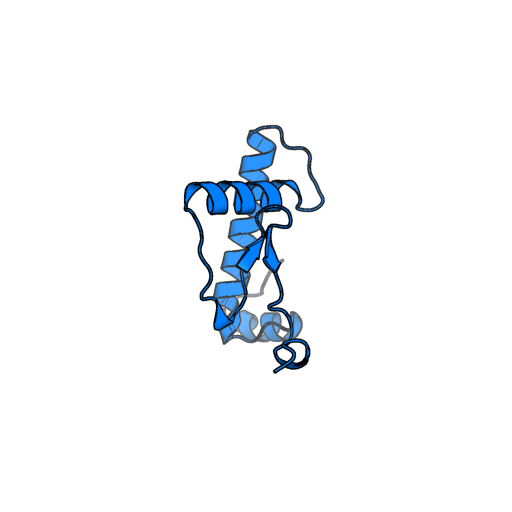0.371 8.544 1.00 77.38 85 ILE A C 1
ATOM 642 O O . ILE A 1 85 ? -4.908 -20.719 8.264 1.00 77.38 85 ILE A O 1
ATOM 646 N N . GLU A 1 86 ? -6.696 -20.809 9.636 1.00 67.31 86 GLU A N 1
ATOM 647 C CA . GLU A 1 86 ? -6.163 -21.942 10.399 1.00 67.31 86 GLU A CA 1
ATOM 648 C C . GLU A 1 86 ? -5.922 -23.115 9.443 1.00 67.31 86 GLU A C 1
ATOM 650 O O . GLU A 1 86 ? -6.763 -23.424 8.595 1.00 67.31 86 GLU A O 1
ATOM 655 N N . ASP A 1 87 ? -4.743 -23.728 9.533 1.00 61.72 87 ASP A N 1
ATOM 656 C CA . ASP A 1 87 ? -4.391 -24.845 8.667 1.00 61.72 87 ASP A CA 1
ATOM 657 C C . ASP A 1 87 ? -5.442 -25.954 8.828 1.00 61.72 87 ASP A C 1
ATOM 659 O O . ASP A 1 87 ? -5.760 -26.362 9.945 1.00 61.72 87 ASP A O 1
ATOM 663 N N . ASN A 1 88 ? -5.967 -26.492 7.724 1.00 56.09 88 ASN A N 1
ATOM 664 C CA . ASN A 1 88 ? -6.947 -27.586 7.759 1.00 56.09 88 ASN A CA 1
ATOM 665 C C . ASN A 1 88 ? -6.433 -28.817 8.539 1.00 56.09 88 ASN A C 1
ATOM 667 O O . ASN A 1 88 ? -7.222 -29.694 8.890 1.00 56.09 88 ASN A O 1
ATOM 671 N N . ALA A 1 89 ? -5.127 -28.900 8.813 1.00 57.3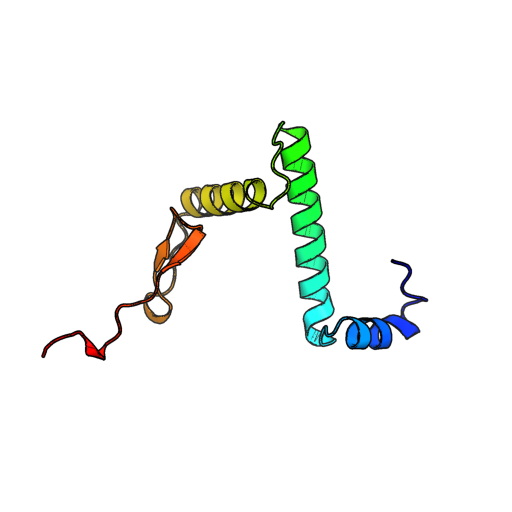1 89 ALA A N 1
ATOM 672 C CA . ALA A 1 89 ? -4.511 -29.910 9.665 1.00 57.31 89 ALA A CA 1
ATOM 673 C C . ALA A 1 89 ? -4.885 -29.820 11.164 1.00 57.31 89 ALA A C 1
ATOM 675 O O . ALA A 1 89 ? -4.731 -30.816 11.873 1.00 57.31 89 ALA A O 1
ATOM 676 N N . THR A 1 90 ? -5.371 -28.678 11.670 1.00 54.19 90 THR A N 1
ATOM 677 C CA . THR A 1 90 ? -5.762 -28.511 13.088 1.00 54.19 90 THR A CA 1
ATOM 678 C C . THR A 1 90 ? -7.237 -28.803 13.355 1.00 54.19 90 THR A C 1
ATOM 680 O O . THR A 1 90 ? -7.627 -28.963 14.516 1.00 54.19 90 THR A O 1
ATOM 683 N N . VAL A 1 91 ? -8.054 -28.957 12.307 1.00 55.34 91 VAL A N 1
ATOM 684 C CA . VAL A 1 91 ? -9.454 -29.379 12.426 1.00 55.34 91 VAL A CA 1
ATOM 685 C C . VAL A 1 91 ? -9.479 -30.866 12.789 1.00 55.34 91 VAL A C 1
ATOM 687 O O . VAL A 1 91 ? -9.411 -31.745 11.927 1.00 55.34 91 VAL A O 1
ATOM 690 N N . LYS A 1 92 ? -9.535 -31.167 14.092 1.00 54.00 92 LYS A N 1
ATOM 691 C CA . LYS A 1 92 ? -9.776 -32.533 14.575 1.00 54.00 92 LYS A CA 1
ATOM 692 C C . LYS A 1 92 ? -11.099 -33.029 13.984 1.00 54.00 92 LYS A C 1
ATOM 694 O O . LYS A 1 92 ? -12.137 -32.411 14.208 1.00 54.00 92 LYS A O 1
ATOM 699 N N . LYS A 1 93 ? -11.016 -34.113 13.207 1.00 50.38 93 LYS A N 1
ATOM 700 C CA . LYS A 1 93 ? -12.171 -34.886 12.735 1.00 50.38 93 LYS A CA 1
ATOM 701 C C . LYS A 1 93 ? -12.960 -35.470 13.899 1.00 50.38 93 LYS A C 1
ATOM 703 O O . LYS A 1 93 ? -12.311 -35.850 14.901 1.00 50.38 93 LYS A O 1
#

Organism: NCBI:txid449393

Sequence (93 aa):
MQIGGEDRLAFSLVGAQIAPKDFERYIRTVLLAEKLGEALVAQGDTSTDGSGIQKLIVGMAKEEKVEINPRYGVWDYASGNIAPIEDNATVKK

pLDDT: mean 84.41, std 13.05, range [49.38, 96.31]

Foldseek 3Di:
DDQPDPVSPCVVCVVVVHHPVCVVVVVVVVVVLVVQVVVCVVVVDPDPPCVSVLLVLLVVCVVVVDADDPVQAGQDSVRRDGDDDPPPVPPDD

Secondary structure (DSSP, 8-state):
----SHHHHHHHHHHTT--GGGHHHHHHHHHHHHHHHHHHHHTT---SSSHHHHHHHHHHHHHTT----GGG-EEETTTTEEEPPPPGGGS--

Radius of gyration: 18.79 Å; chains: 1; bounding box: 35×53×40 Å